Protein AF-A0A2Z6UXF7-F1 (afdb_monomer_lite)

Structure (mmCIF, N/CA/C/O backbone):
data_AF-A0A2Z6UXF7-F1
#
_entry.id   AF-A0A2Z6UXF7-F1
#
loop_
_atom_site.group_PDB
_atom_site.id
_atom_site.type_symbol
_atom_site.label_atom_id
_atom_site.label_alt_id
_atom_site.label_comp_id
_atom_site.label_asym_id
_atom_site.label_entity_id
_atom_site.label_seq_id
_atom_site.pdbx_PDB_ins_code
_atom_site.Cartn_x
_atom_site.Cartn_y
_atom_site.Cartn_z
_atom_site.occupancy
_atom_site.B_iso_or_equiv
_atom_site.auth_seq_id
_atom_site.auth_comp_id
_atom_site.auth_asym_id
_atom_site.auth_atom_id
_atom_site.pdbx_PDB_model_num
ATOM 1 N N . MET A 1 1 ? -1.546 4.073 -26.604 1.00 58.78 1 MET A N 1
ATOM 2 C CA . MET A 1 1 ? -0.434 4.925 -26.115 1.00 58.78 1 MET A CA 1
ATOM 3 C C . MET A 1 1 ? 0.839 4.087 -26.083 1.00 58.78 1 MET A C 1
ATOM 5 O O . MET A 1 1 ? 0.720 2.884 -25.887 1.00 58.78 1 MET A O 1
ATOM 9 N N . LYS A 1 2 ? 2.023 4.673 -26.306 1.00 77.94 2 LYS A N 1
ATOM 10 C CA . LYS A 1 2 ? 3.313 3.963 -26.239 1.00 77.94 2 LYS A CA 1
ATOM 11 C C . LYS A 1 2 ? 4.060 4.433 -24.994 1.00 77.94 2 LYS A C 1
ATOM 13 O O . LYS A 1 2 ? 4.250 5.634 -24.832 1.00 77.94 2 LYS A O 1
ATOM 18 N N . ALA A 1 3 ? 4.429 3.507 -24.116 1.00 79.12 3 ALA A N 1
ATOM 19 C CA . ALA A 1 3 ? 5.189 3.838 -22.920 1.00 79.12 3 ALA A CA 1
ATOM 20 C C . ALA A 1 3 ? 6.619 4.269 -23.288 1.00 79.12 3 ALA A C 1
ATOM 22 O O . ALA A 1 3 ? 7.223 3.697 -24.199 1.00 79.12 3 ALA A O 1
ATOM 23 N N . LEU A 1 4 ? 7.136 5.284 -22.594 1.00 86.12 4 LEU A N 1
ATOM 24 C CA . LEU A 1 4 ? 8.495 5.795 -22.767 1.00 86.12 4 LEU A CA 1
ATOM 25 C C . LEU A 1 4 ? 9.371 5.340 -21.606 1.00 86.12 4 LEU A C 1
ATOM 27 O O . LEU A 1 4 ? 8.891 5.194 -20.485 1.00 86.12 4 LEU A O 1
ATOM 31 N N . GLY A 1 5 ? 10.651 5.112 -21.893 1.00 88.56 5 GLY A N 1
ATOM 32 C CA . GLY A 1 5 ? 11.638 4.875 -20.850 1.00 88.56 5 GLY A CA 1
ATOM 33 C C . GLY A 1 5 ? 11.970 6.171 -20.119 1.00 88.56 5 GLY A C 1
ATOM 34 O O . GLY A 1 5 ? 11.959 7.242 -20.727 1.00 88.56 5 GLY A O 1
ATOM 35 N N . ILE A 1 6 ? 12.270 6.062 -18.829 1.00 87.56 6 ILE A N 1
ATOM 36 C CA . ILE A 1 6 ? 12.665 7.182 -17.974 1.00 87.56 6 ILE A CA 1
ATOM 37 C C . ILE A 1 6 ? 14.097 6.953 -17.513 1.00 87.56 6 ILE A C 1
ATOM 39 O O . ILE A 1 6 ? 14.434 5.856 -17.075 1.00 87.56 6 ILE A O 1
ATOM 43 N N . ASP A 1 7 ? 14.933 7.981 -17.634 1.00 88.38 7 ASP A N 1
ATOM 44 C CA . ASP A 1 7 ? 16.299 7.966 -17.119 1.00 88.38 7 ASP A CA 1
ATOM 45 C C . ASP A 1 7 ? 16.359 8.726 -15.792 1.00 88.38 7 ASP A C 1
ATOM 47 O O . ASP A 1 7 ? 16.044 9.915 -15.723 1.00 88.38 7 ASP A O 1
ATOM 51 N N . SER A 1 8 ? 16.762 8.018 -14.741 1.00 81.50 8 SER A N 1
ATOM 52 C CA . SER A 1 8 ? 16.974 8.551 -13.395 1.00 81.50 8 SER A CA 1
ATOM 53 C C . SER A 1 8 ? 18.452 8.504 -12.979 1.00 81.50 8 SER A C 1
ATOM 55 O O . SER A 1 8 ? 18.759 8.380 -11.794 1.00 81.50 8 SER A O 1
ATOM 57 N N . GLY A 1 9 ? 19.376 8.548 -13.945 1.00 84.00 9 GLY A N 1
ATOM 58 C CA . GLY A 1 9 ? 20.829 8.539 -13.733 1.00 84.00 9 GLY A CA 1
ATOM 59 C C . GLY A 1 9 ? 21.502 7.175 -13.917 1.00 84.00 9 GLY A C 1
ATOM 60 O O . GLY A 1 9 ? 22.708 7.061 -13.704 1.00 84.00 9 GLY A O 1
ATOM 61 N N . LYS A 1 10 ? 20.749 6.139 -14.311 1.00 82.00 10 LYS A N 1
ATOM 62 C CA . LYS A 1 10 ? 21.260 4.780 -14.600 1.00 82.00 10 LYS A CA 1
ATOM 63 C C . LYS A 1 10 ? 20.938 4.327 -16.031 1.00 82.00 10 LYS A C 1
ATOM 65 O O . LYS A 1 10 ? 21.059 3.144 -16.342 1.00 82.00 10 LYS A O 1
ATOM 70 N N . GLY A 1 11 ? 20.545 5.266 -16.893 1.00 88.69 11 GLY A N 1
ATOM 71 C CA . GLY A 1 11 ? 20.043 4.994 -18.232 1.00 88.69 11 GLY A CA 1
ATOM 72 C C . GLY A 1 11 ? 18.524 4.835 -18.254 1.00 88.69 11 GLY A C 1
ATOM 73 O O . GLY A 1 11 ? 17.866 4.719 -17.221 1.00 88.69 11 GLY A O 1
ATOM 74 N N . ALA A 1 12 ? 17.957 4.849 -19.460 1.00 92.12 12 ALA A N 1
ATOM 75 C CA . ALA A 1 12 ? 16.515 4.779 -19.651 1.00 92.12 12 ALA A CA 1
ATOM 76 C C . ALA A 1 12 ? 15.952 3.392 -19.286 1.00 92.12 12 ALA A C 1
ATOM 78 O O . ALA A 1 12 ? 16.275 2.392 -19.929 1.00 92.12 12 ALA A O 1
ATOM 79 N N . ILE A 1 13 ? 15.050 3.351 -18.305 1.00 91.62 13 ILE A N 1
ATOM 80 C CA . ILE A 1 13 ? 14.324 2.152 -17.870 1.00 91.62 13 ILE A CA 1
ATOM 81 C C . ILE A 1 13 ? 12.879 2.237 -18.356 1.00 91.62 13 ILE A C 1
ATOM 83 O O . ILE A 1 13 ? 12.219 3.255 -18.170 1.00 91.62 13 ILE A O 1
ATOM 87 N N . LEU A 1 14 ? 12.365 1.174 -18.978 1.00 89.94 14 LEU A N 1
ATOM 88 C CA . LEU A 1 14 ? 10.960 1.087 -19.387 1.00 89.94 14 LEU A CA 1
ATOM 89 C C . LEU A 1 14 ? 10.051 0.696 -18.209 1.00 89.94 14 LEU A C 1
ATOM 91 O O . LEU A 1 14 ? 10.477 -0.055 -17.323 1.00 89.94 14 LEU A O 1
ATOM 95 N N . PRO A 1 15 ? 8.781 1.140 -18.202 1.00 86.25 15 PRO A N 1
ATOM 96 C CA . PRO A 1 15 ? 7.826 0.684 -17.206 1.00 86.25 15 PRO A CA 1
ATOM 97 C C . PRO A 1 15 ? 7.477 -0.781 -17.450 1.00 86.25 15 PRO A C 1
ATOM 99 O O . PRO A 1 15 ? 7.094 -1.179 -18.550 1.00 86.25 15 PRO A O 1
ATOM 102 N N . SER A 1 16 ? 7.570 -1.580 -16.398 1.00 86.06 16 SER A N 1
ATOM 103 C CA . SER A 1 16 ? 7.132 -2.970 -16.359 1.00 86.06 16 SER A CA 1
ATOM 104 C C . SER A 1 16 ? 6.816 -3.346 -14.913 1.00 86.06 16 SER A C 1
ATOM 106 O O . SER A 1 16 ? 7.212 -2.645 -13.981 1.00 86.06 16 SER A O 1
ATOM 108 N N . ARG A 1 17 ? 6.133 -4.476 -14.706 1.00 83.00 17 ARG A N 1
ATOM 109 C CA . ARG A 1 17 ? 5.898 -5.003 -13.355 1.00 83.00 17 ARG A CA 1
ATOM 110 C C . ARG A 1 17 ? 7.212 -5.204 -12.600 1.00 83.00 17 ARG A C 1
ATOM 112 O O . ARG A 1 17 ? 7.317 -4.805 -11.449 1.00 83.00 17 ARG A O 1
ATOM 119 N N . GLU A 1 18 ? 8.208 -5.774 -13.268 1.00 86.44 18 GLU A N 1
ATOM 120 C CA . GLU A 1 18 ? 9.524 -6.055 -12.697 1.00 86.44 18 GLU A CA 1
ATOM 121 C C . GLU A 1 18 ? 10.265 -4.770 -12.310 1.00 86.44 18 GLU A C 1
ATOM 123 O O . GLU A 1 18 ? 10.697 -4.623 -11.168 1.00 86.44 18 GLU A O 1
ATOM 128 N N . THR A 1 19 ? 10.343 -3.797 -13.222 1.00 87.38 19 THR A N 1
ATOM 129 C CA . THR A 1 19 ? 11.051 -2.532 -12.967 1.00 87.38 19 THR A CA 1
ATOM 130 C C . THR A 1 19 ? 10.356 -1.673 -11.909 1.00 87.38 19 THR A C 1
ATOM 132 O O . THR A 1 19 ? 11.023 -0.906 -11.217 1.00 87.38 19 THR A O 1
ATOM 135 N N . VAL A 1 20 ? 9.038 -1.812 -11.725 1.00 84.50 20 VAL A N 1
ATOM 136 C CA . VAL A 1 20 ? 8.286 -1.134 -10.655 1.00 84.50 20 VAL A CA 1
ATOM 137 C C . VAL A 1 20 ? 8.465 -1.826 -9.305 1.00 84.50 20 VAL A C 1
ATOM 139 O O . VAL A 1 20 ? 8.761 -1.150 -8.323 1.00 84.50 20 VAL A O 1
ATOM 142 N N . VAL A 1 21 ? 8.332 -3.156 -9.245 1.00 81.12 21 VAL A N 1
ATOM 143 C CA . VAL A 1 21 ? 8.492 -3.927 -7.996 1.00 81.12 21 VAL A CA 1
ATOM 144 C C . VAL A 1 21 ? 9.915 -3.811 -7.446 1.00 81.12 21 VAL A C 1
ATOM 146 O O . VAL A 1 21 ? 10.096 -3.709 -6.235 1.00 81.12 21 VAL A O 1
ATOM 149 N N . ASN A 1 22 ? 10.917 -3.748 -8.326 1.00 81.50 22 ASN A N 1
ATOM 150 C CA . ASN A 1 22 ? 12.324 -3.616 -7.946 1.00 81.50 22 ASN A CA 1
ATOM 15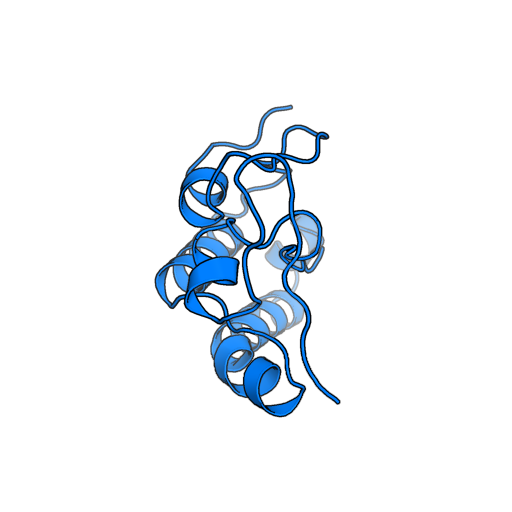1 C C . ASN A 1 22 ? 12.773 -2.159 -7.713 1.00 81.50 22 ASN A C 1
ATOM 153 O O . ASN A 1 22 ? 13.974 -1.903 -7.649 1.00 81.50 22 ASN A O 1
ATOM 157 N N . SER A 1 23 ? 11.850 -1.193 -7.629 1.00 80.25 23 SER A N 1
ATOM 158 C CA . SER A 1 23 ? 12.170 0.234 -7.448 1.00 80.25 23 SER A CA 1
ATOM 159 C C . SER A 1 23 ? 13.101 0.824 -8.528 1.00 80.25 23 SER A C 1
ATOM 161 O O . SER A 1 23 ? 13.818 1.782 -8.263 1.00 80.25 23 SER A O 1
ATOM 163 N N . GLN A 1 24 ? 13.107 0.288 -9.754 1.00 84.62 24 GLN A N 1
ATOM 164 C CA . GLN A 1 24 ? 13.989 0.739 -10.845 1.00 84.62 24 GLN A CA 1
ATOM 165 C C . GLN A 1 24 ? 13.340 1.799 -11.745 1.00 84.62 24 GLN A C 1
ATOM 167 O O . GLN A 1 24 ? 14.039 2.616 -12.337 1.00 84.62 24 GLN A O 1
ATOM 172 N N . TYR A 1 25 ? 12.008 1.811 -11.857 1.00 85.94 25 TYR A N 1
ATOM 173 C CA . TYR A 1 25 ? 11.272 2.788 -12.668 1.00 85.94 25 TYR A CA 1
ATOM 174 C C . TYR A 1 25 ? 10.987 4.086 -11.886 1.00 85.94 25 TYR A C 1
ATOM 176 O O . TYR A 1 25 ? 9.840 4.466 -11.642 1.00 85.94 25 TYR A O 1
ATOM 184 N N . GLN A 1 26 ? 12.049 4.755 -11.439 1.00 83.19 26 GLN A N 1
ATOM 185 C CA . GLN A 1 26 ? 11.976 5.975 -10.629 1.00 83.19 26 GLN A CA 1
ATOM 186 C C . GLN A 1 26 ? 12.031 7.251 -11.488 1.00 83.19 26 GLN A C 1
ATOM 188 O O . GLN A 1 26 ? 12.578 7.226 -12.590 1.00 83.19 26 GLN A O 1
ATOM 193 N N . PRO A 1 27 ? 11.471 8.384 -11.014 1.00 80.81 27 PRO A N 1
ATOM 194 C CA . PRO A 1 27 ? 10.681 8.563 -9.787 1.00 80.81 27 PRO A CA 1
ATOM 195 C C . PRO A 1 27 ? 9.175 8.272 -9.974 1.00 80.81 27 PRO A C 1
ATOM 197 O O . PRO A 1 27 ? 8.349 8.674 -9.156 1.00 80.81 27 PRO A O 1
ATOM 200 N N . LEU A 1 28 ? 8.784 7.658 -11.098 1.00 83.56 28 LEU A N 1
ATOM 201 C CA . LEU A 1 28 ? 7.374 7.532 -11.487 1.00 83.56 28 LEU A CA 1
ATOM 202 C C . LEU A 1 28 ? 6.657 6.332 -10.849 1.00 83.56 28 LEU A C 1
ATOM 204 O O . LEU A 1 28 ? 5.429 6.267 -10.890 1.00 83.56 28 LEU A O 1
ATOM 208 N N . ALA A 1 29 ? 7.398 5.402 -10.245 1.00 81.38 29 ALA A N 1
ATOM 209 C CA . ALA A 1 29 ? 6.865 4.309 -9.444 1.00 81.38 29 ALA A CA 1
ATOM 210 C C . ALA A 1 29 ? 6.829 4.693 -7.958 1.00 81.38 29 ALA A C 1
ATOM 212 O O . ALA A 1 29 ? 7.869 4.938 -7.350 1.00 81.38 29 ALA A O 1
ATOM 213 N N . ARG A 1 30 ? 5.637 4.706 -7.350 1.00 82.06 30 ARG A N 1
ATOM 214 C CA . ARG A 1 30 ? 5.474 4.934 -5.907 1.00 82.06 30 ARG A CA 1
ATOM 215 C C . ARG A 1 30 ? 4.445 3.981 -5.295 1.00 82.06 30 ARG A C 1
ATOM 217 O O . ARG A 1 30 ? 3.411 3.748 -5.926 1.00 82.06 30 ARG A O 1
ATOM 224 N N . PRO A 1 31 ? 4.684 3.470 -4.075 1.00 82.62 31 PRO A N 1
ATOM 225 C CA . PRO A 1 31 ? 3.663 2.748 -3.329 1.00 82.62 31 PRO A CA 1
ATOM 226 C C . PRO A 1 31 ? 2.512 3.688 -2.944 1.00 82.62 31 PRO A C 1
ATOM 228 O O . PRO A 1 31 ? 2.708 4.888 -2.733 1.00 82.62 31 PRO A O 1
ATOM 231 N N . LEU A 1 32 ? 1.305 3.132 -2.851 1.00 85.81 32 LEU A N 1
ATOM 232 C CA . LEU A 1 32 ? 0.133 3.815 -2.309 1.00 85.81 32 LEU A CA 1
ATOM 233 C C . LEU A 1 32 ? -0.127 3.329 -0.886 1.00 85.81 32 LEU A C 1
ATOM 235 O O . LEU A 1 32 ? 0.048 2.150 -0.590 1.00 85.81 32 LEU A O 1
ATOM 239 N N . PHE A 1 33 ? -0.574 4.242 -0.027 1.00 86.88 33 PHE A N 1
ATOM 240 C CA . PHE A 1 33 ? -0.857 3.958 1.376 1.00 86.88 33 PHE A CA 1
ATOM 241 C C . PHE A 1 33 ? -2.313 4.250 1.704 1.00 86.88 33 PHE A C 1
ATOM 243 O O . PHE A 1 33 ? -2.883 5.233 1.228 1.00 86.88 33 PHE A O 1
ATOM 250 N N . ILE A 1 34 ? -2.874 3.425 2.584 1.00 90.69 34 ILE A N 1
ATOM 251 C CA . ILE A 1 34 ? -4.081 3.752 3.337 1.00 90.69 34 ILE A CA 1
ATOM 252 C C . ILE A 1 34 ? -3.668 4.207 4.739 1.00 90.69 34 ILE A C 1
ATOM 254 O O . ILE A 1 34 ? -2.795 3.609 5.364 1.00 90.69 34 ILE A O 1
ATOM 258 N N . TYR A 1 35 ? -4.283 5.280 5.232 1.00 91.44 35 TYR A N 1
ATOM 259 C CA . TYR A 1 35 ? -4.017 5.806 6.570 1.00 91.44 35 TYR A CA 1
ATOM 260 C C . TYR A 1 35 ? -5.140 5.387 7.508 1.00 91.44 35 TYR A C 1
ATOM 262 O O . TYR A 1 35 ? -6.269 5.867 7.396 1.00 91.44 35 TYR A O 1
ATOM 270 N N . VAL A 1 36 ? -4.823 4.491 8.439 1.00 93.62 36 VAL A N 1
ATOM 271 C CA . VAL A 1 36 ? -5.784 3.961 9.407 1.00 93.62 36 VAL A CA 1
ATOM 272 C C . VAL A 1 36 ? -5.509 4.560 10.780 1.00 93.62 36 VAL A C 1
ATOM 274 O O . VAL A 1 36 ? -4.373 4.605 11.245 1.00 93.62 36 VAL A O 1
ATOM 277 N N . ASN A 1 37 ? -6.559 5.023 11.458 1.00 94.12 37 ASN A N 1
ATOM 278 C CA . ASN A 1 37 ? -6.442 5.439 12.850 1.00 94.12 37 ASN A CA 1
ATOM 279 C C . ASN A 1 37 ? -6.297 4.194 13.743 1.00 94.12 37 ASN A C 1
ATOM 281 O O . ASN A 1 37 ? -7.255 3.437 13.905 1.00 94.12 37 ASN A O 1
ATOM 285 N N . ALA A 1 38 ? -5.108 4.004 14.321 1.00 92.38 38 ALA A N 1
ATOM 286 C CA . ALA A 1 38 ? -4.763 2.814 15.099 1.00 92.38 38 ALA A CA 1
ATOM 287 C C . ALA A 1 38 ? -5.656 2.616 16.334 1.00 92.38 38 ALA A C 1
ATOM 289 O O . ALA A 1 38 ? -6.138 1.514 16.584 1.00 92.38 38 ALA A O 1
ATOM 290 N N . GLU A 1 39 ? -5.951 3.691 17.069 1.00 93.94 39 GLU A N 1
ATOM 291 C CA . GLU A 1 39 ? -6.810 3.622 18.256 1.00 93.94 39 GLU A CA 1
ATOM 292 C C . GLU A 1 39 ? -8.230 3.158 17.896 1.00 93.94 39 GLU A C 1
ATOM 294 O O . GLU A 1 39 ? -8.807 2.296 18.563 1.00 93.94 39 GLU A O 1
ATOM 299 N N . LYS A 1 40 ? -8.801 3.696 16.812 1.00 95.62 40 LYS A N 1
ATOM 300 C CA . LYS A 1 40 ? -10.123 3.287 16.326 1.00 95.62 40 LYS A CA 1
ATOM 301 C C . LYS A 1 40 ? -10.117 1.865 15.782 1.00 95.62 40 LYS A C 1
ATOM 303 O O . LYS A 1 40 ? -11.095 1.161 16.006 1.00 95.62 40 LYS A O 1
ATOM 308 N N . ALA A 1 41 ? -9.056 1.444 15.097 1.00 94.81 41 ALA A N 1
ATOM 309 C CA . ALA A 1 41 ? -8.945 0.085 14.572 1.00 94.81 41 ALA A CA 1
ATOM 310 C C . ALA A 1 41 ? -8.954 -0.968 15.691 1.00 94.81 41 ALA A C 1
ATOM 312 O O . ALA A 1 41 ? -9.587 -2.005 15.539 1.00 94.81 41 ALA A O 1
ATOM 313 N N . GLN A 1 42 ? -8.346 -0.673 16.845 1.00 91.62 42 GLN A N 1
ATOM 314 C CA . GLN A 1 42 ? -8.374 -1.572 18.008 1.00 91.62 42 GLN A CA 1
ATOM 315 C C . GLN A 1 42 ? -9.739 -1.612 18.713 1.00 91.62 42 GLN A C 1
ATOM 317 O O . GLN A 1 42 ? -10.104 -2.622 19.310 1.00 91.62 42 GLN A O 1
ATOM 322 N N . LYS A 1 43 ? -10.500 -0.511 18.673 1.00 96.31 43 LYS A N 1
ATOM 323 C CA . LYS A 1 43 ? -11.791 -0.383 19.377 1.00 96.31 43 LYS A CA 1
ATOM 324 C C . LYS A 1 43 ? -13.000 -0.770 18.523 1.00 96.31 43 LYS A C 1
ATOM 326 O O . LYS A 1 43 ? -14.053 -1.082 19.071 1.00 96.31 43 LYS A O 1
ATOM 331 N N . SER A 1 44 ? -12.879 -0.709 17.199 1.00 97.31 44 SER A N 1
ATOM 332 C CA . SER A 1 44 ? -13.971 -0.939 16.254 1.00 97.31 44 SER A CA 1
ATOM 333 C C . SER A 1 44 ? -13.712 -2.183 15.418 1.00 97.31 44 SER A C 1
ATOM 335 O O . SER A 1 44 ? -12.927 -2.152 14.469 1.00 97.31 44 SER A O 1
ATOM 337 N N . ARG A 1 45 ? -14.450 -3.256 15.721 1.00 96.50 45 ARG A N 1
ATOM 338 C CA . ARG A 1 45 ? -14.410 -4.502 14.945 1.00 96.50 45 ARG A CA 1
ATOM 339 C C . ARG A 1 45 ? -14.691 -4.261 13.458 1.00 96.50 45 ARG A C 1
ATOM 341 O O . ARG A 1 45 ? -13.961 -4.769 12.623 1.00 96.50 45 ARG A O 1
ATOM 348 N N . ALA A 1 46 ? -15.669 -3.414 13.137 1.00 97.50 46 ALA A N 1
ATOM 349 C CA . ALA A 1 46 ? -16.016 -3.104 11.751 1.00 97.50 46 ALA A CA 1
ATOM 350 C C . ALA A 1 46 ? -14.868 -2.423 10.982 1.00 97.50 46 ALA A C 1
ATOM 352 O O . ALA A 1 46 ? -14.690 -2.670 9.794 1.00 97.50 46 ALA A O 1
ATOM 353 N N . LEU A 1 47 ? -14.074 -1.568 11.644 1.00 97.00 47 LEU A N 1
ATOM 354 C CA . LEU A 1 47 ? -12.909 -0.955 10.998 1.00 97.00 47 LEU A CA 1
ATOM 355 C C . LEU A 1 47 ? -11.788 -1.979 10.799 1.00 97.00 47 LEU A C 1
ATOM 357 O O . LEU A 1 47 ? -11.140 -1.963 9.758 1.00 97.00 47 LEU A O 1
ATOM 361 N N . GLN A 1 48 ? -11.574 -2.863 11.773 1.00 96.69 48 GLN A N 1
ATOM 362 C CA . GLN A 1 48 ? -10.606 -3.950 11.656 1.00 96.69 48 GLN A CA 1
ATOM 363 C C . GLN A 1 48 ? -10.938 -4.875 10.479 1.00 96.69 48 GLN A C 1
ATOM 365 O O . GLN A 1 48 ? -10.092 -5.075 9.613 1.00 96.69 48 GLN A O 1
ATOM 370 N N . GLU A 1 49 ? -12.182 -5.351 10.409 1.00 97.31 49 GLU A N 1
ATOM 371 C CA . GLU A 1 49 ? -12.673 -6.224 9.335 1.00 97.31 49 GLU A CA 1
ATOM 372 C C . GLU A 1 49 ? -12.606 -5.541 7.966 1.00 97.31 49 GLU A C 1
ATOM 374 O O . GLU A 1 49 ? -12.263 -6.175 6.974 1.00 97.31 49 GLU A O 1
ATOM 379 N N . PHE A 1 50 ? -12.884 -4.235 7.895 1.00 97.31 50 PHE A N 1
ATOM 380 C CA . PHE A 1 50 ? -12.745 -3.488 6.647 1.00 97.31 50 PHE A CA 1
ATOM 381 C C . PHE A 1 50 ? -11.295 -3.451 6.146 1.00 97.31 50 PHE A C 1
ATOM 383 O O . PHE A 1 50 ? -11.058 -3.612 4.950 1.00 97.31 50 PHE A O 1
ATOM 390 N N . VAL A 1 51 ? -10.325 -3.222 7.037 1.00 96.94 51 VAL A N 1
ATOM 391 C CA . VAL A 1 51 ? -8.905 -3.162 6.656 1.00 96.94 51 VAL A CA 1
ATOM 392 C C . VAL A 1 51 ? -8.382 -4.543 6.266 1.00 96.94 51 VAL A C 1
ATOM 394 O O . VAL A 1 51 ? -7.674 -4.650 5.268 1.00 96.94 51 VAL A O 1
ATOM 397 N N . GLU A 1 52 ? -8.767 -5.589 6.999 1.00 96.19 52 GLU A N 1
ATOM 398 C CA . GLU A 1 52 ? -8.461 -6.984 6.655 1.00 96.19 52 GLU A CA 1
ATOM 399 C C . GLU A 1 52 ? -9.019 -7.338 5.270 1.00 96.19 52 GLU A C 1
ATOM 401 O O . GLU A 1 52 ? -8.259 -7.678 4.366 1.00 96.19 52 GLU A O 1
ATOM 406 N N . TYR A 1 53 ? -10.316 -7.095 5.048 1.00 96.75 53 TYR A N 1
ATOM 407 C CA . TYR A 1 53 ? -10.953 -7.299 3.747 1.00 96.75 53 TYR A CA 1
ATOM 408 C C . TYR A 1 53 ? -10.260 -6.508 2.629 1.00 96.75 53 TYR A C 1
ATOM 410 O O . TYR A 1 53 ? -10.065 -7.025 1.528 1.00 96.75 53 TYR A O 1
ATOM 418 N N . TYR A 1 54 ? -9.884 -5.251 2.883 1.00 95.56 54 TYR A N 1
ATOM 419 C CA . TYR A 1 54 ? -9.169 -4.438 1.902 1.00 95.56 54 TYR A CA 1
ATOM 420 C C . TYR A 1 54 ? -7.854 -5.104 1.486 1.00 95.56 54 TYR A C 1
ATOM 422 O O . TYR A 1 54 ? -7.591 -5.210 0.289 1.00 95.56 54 TYR A O 1
ATOM 430 N N . LEU A 1 55 ? -7.042 -5.556 2.446 1.00 94.94 55 LEU A N 1
ATOM 431 C CA . LEU A 1 55 ? -5.740 -6.172 2.173 1.00 94.94 55 LEU A CA 1
ATOM 432 C C . LEU A 1 55 ? -5.882 -7.522 1.459 1.00 94.94 55 LEU A C 1
ATOM 434 O O . LEU A 1 55 ? -5.160 -7.749 0.488 1.00 94.94 55 LEU A O 1
ATOM 438 N N . ASP A 1 56 ? -6.854 -8.346 1.856 1.00 95.44 56 ASP A N 1
ATOM 439 C CA . ASP A 1 56 ? -7.125 -9.655 1.242 1.00 95.44 56 ASP A CA 1
ATOM 440 C C . ASP A 1 56 ? -7.563 -9.548 -0.225 1.00 95.44 56 ASP A C 1
ATOM 442 O O . ASP A 1 56 ? -7.283 -10.427 -1.040 1.00 95.44 56 ASP A O 1
ATOM 446 N N . ASN A 1 57 ? -8.255 -8.463 -0.583 1.00 94.94 57 ASN A N 1
ATOM 447 C CA . ASN A 1 57 ? -8.827 -8.295 -1.920 1.00 94.94 57 ASN A CA 1
ATOM 448 C C . ASN A 1 57 ? -8.022 -7.342 -2.813 1.00 94.94 57 ASN A C 1
ATOM 450 O O . ASN A 1 57 ? -8.200 -7.356 -4.037 1.00 94.94 57 ASN A O 1
ATOM 454 N N . ALA A 1 58 ? -7.128 -6.529 -2.242 1.00 93.44 58 ALA A N 1
ATOM 455 C CA . ALA A 1 58 ? -6.416 -5.475 -2.960 1.00 93.44 58 ALA A CA 1
ATOM 456 C C . ALA A 1 58 ? -5.667 -5.994 -4.192 1.00 93.44 58 ALA A C 1
ATOM 458 O O . ALA A 1 58 ? -5.735 -5.352 -5.237 1.00 93.44 58 ALA A O 1
ATOM 459 N N . GLU A 1 5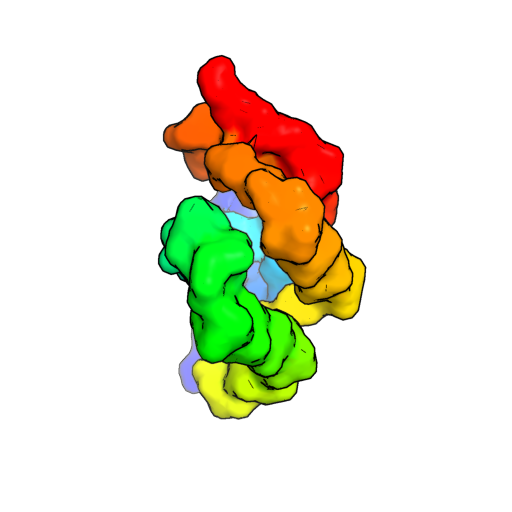9 ? -4.998 -7.147 -4.110 1.00 91.75 59 GLU A N 1
ATOM 460 C CA . GLU A 1 59 ? -4.207 -7.690 -5.224 1.00 91.75 59 GLU A CA 1
ATOM 461 C C . GLU A 1 59 ? -5.050 -7.942 -6.489 1.00 91.75 59 GLU A C 1
ATOM 463 O O . GLU A 1 59 ? -4.573 -7.749 -7.611 1.00 91.75 59 GLU A O 1
ATOM 468 N N . SER A 1 60 ? -6.308 -8.358 -6.320 1.00 91.94 60 SER A N 1
ATOM 469 C CA . SER A 1 60 ? -7.234 -8.597 -7.431 1.00 91.94 60 SER A CA 1
ATOM 470 C C . SER A 1 60 ? -7.769 -7.283 -8.003 1.00 91.94 60 SER A C 1
ATOM 472 O O . SER A 1 60 ? -7.652 -7.035 -9.204 1.00 91.94 60 SER A O 1
ATOM 474 N N . ILE A 1 61 ? -8.244 -6.392 -7.130 1.00 90.75 61 ILE A N 1
ATOM 475 C CA . ILE A 1 61 ? -8.893 -5.130 -7.499 1.00 90.75 61 ILE A CA 1
ATOM 476 C C . ILE A 1 61 ? -7.921 -4.213 -8.243 1.00 90.75 61 ILE A C 1
ATOM 478 O O . ILE A 1 61 ? -8.264 -3.639 -9.276 1.00 90.75 61 ILE A O 1
ATOM 482 N N . VAL A 1 62 ? -6.682 -4.085 -7.758 1.00 90.75 62 VAL A N 1
ATOM 483 C CA . VAL A 1 62 ? -5.695 -3.171 -8.358 1.00 90.75 62 VAL A CA 1
ATOM 484 C C . VAL A 1 62 ? -5.339 -3.555 -9.796 1.00 90.75 62 VAL A C 1
ATOM 486 O O . VAL A 1 62 ? -5.075 -2.666 -10.606 1.00 90.75 62 VAL A O 1
ATOM 489 N N . LYS A 1 63 ? -5.394 -4.848 -10.144 1.00 88.81 63 LYS A N 1
ATOM 490 C CA . LYS A 1 63 ? -5.165 -5.319 -11.519 1.00 88.81 63 LYS A CA 1
ATOM 491 C C . LYS A 1 63 ? -6.273 -4.850 -12.465 1.00 88.81 63 LYS A C 1
ATOM 493 O O . LYS A 1 63 ? -5.972 -4.479 -13.596 1.00 88.81 63 LYS A O 1
ATOM 498 N N . GLU A 1 64 ? -7.527 -4.823 -12.011 1.00 90.06 64 GLU A N 1
ATOM 499 C CA . GLU A 1 64 ? -8.678 -4.407 -12.828 1.00 90.06 64 GLU A CA 1
ATOM 500 C C . GLU A 1 64 ? -8.651 -2.913 -13.163 1.00 90.06 64 GLU A C 1
ATOM 502 O O . GLU A 1 64 ? -9.027 -2.507 -14.262 1.00 90.06 64 GLU A O 1
ATOM 507 N N . VAL A 1 65 ? -8.154 -2.089 -12.238 1.00 87.56 65 VAL A N 1
ATOM 508 C CA . VAL A 1 65 ? -8.072 -0.629 -12.406 1.00 87.56 65 VAL A CA 1
ATOM 509 C C . VAL A 1 65 ? -6.724 -0.148 -12.965 1.00 87.56 65 VAL A C 1
ATOM 511 O O . VAL A 1 65 ? -6.482 1.056 -13.053 1.00 87.56 65 VAL A O 1
ATOM 514 N N . GLY A 1 66 ? -5.848 -1.071 -13.377 1.00 84.31 66 GLY A N 1
ATOM 515 C CA . GLY A 1 66 ? -4.600 -0.764 -14.086 1.00 84.31 66 GLY A CA 1
ATOM 516 C C . GLY A 1 66 ? -3.408 -0.388 -13.199 1.00 84.31 66 GLY A C 1
ATOM 517 O O . GLY A 1 66 ? -2.410 0.125 -13.709 1.00 84.31 66 GLY A O 1
ATOM 518 N N . TYR A 1 67 ? -3.482 -0.646 -11.893 1.00 87.50 67 TYR A N 1
ATOM 519 C CA . TYR A 1 67 ? -2.334 -0.556 -10.991 1.00 87.50 67 TYR A CA 1
ATOM 520 C C . TYR A 1 67 ? -1.494 -1.838 -11.032 1.00 87.50 67 TYR A C 1
ATOM 522 O O . TYR A 1 67 ? -1.953 -2.919 -11.402 1.00 87.50 67 TYR A O 1
ATOM 530 N N . ILE A 1 68 ? -0.235 -1.716 -10.610 1.00 86.69 68 ILE A N 1
ATOM 531 C CA . ILE A 1 68 ? 0.648 -2.864 -10.420 1.00 86.69 68 ILE A CA 1
ATOM 532 C C . ILE A 1 68 ? 0.449 -3.370 -8.985 1.00 86.69 68 ILE A C 1
ATOM 534 O O . ILE A 1 68 ? 0.725 -2.616 -8.050 1.00 86.69 68 ILE A O 1
ATOM 538 N N . PRO A 1 69 ? -0.035 -4.609 -8.790 1.00 89.06 69 PRO A N 1
ATOM 539 C CA . PRO A 1 69 ? -0.197 -5.183 -7.459 1.00 89.06 69 PRO A CA 1
ATOM 540 C C . PRO A 1 69 ? 1.154 -5.340 -6.765 1.00 89.06 69 PRO A C 1
ATOM 542 O O . PRO A 1 69 ? 2.173 -5.607 -7.414 1.00 89.06 69 PRO A O 1
ATOM 545 N N . LEU A 1 70 ? 1.130 -5.238 -5.438 1.00 88.56 70 LEU A N 1
ATOM 546 C CA . LEU A 1 70 ? 2.272 -5.624 -4.619 1.00 88.56 70 LEU A CA 1
ATOM 547 C C . LEU A 1 70 ? 2.467 -7.149 -4.671 1.00 88.56 70 LEU A C 1
ATOM 549 O O . LEU A 1 70 ? 1.619 -7.882 -5.179 1.00 88.56 70 LEU A O 1
ATOM 553 N N . THR A 1 71 ? 3.606 -7.630 -4.178 1.00 88.56 71 THR A N 1
ATOM 554 C CA . THR A 1 71 ? 3.806 -9.077 -3.986 1.00 88.56 71 THR A CA 1
ATOM 555 C C . THR A 1 71 ? 3.072 -9.557 -2.734 1.00 88.56 71 THR A C 1
ATOM 557 O O . THR A 1 71 ? 2.843 -8.768 -1.815 1.00 88.56 71 THR A O 1
ATOM 560 N N . ASP A 1 72 ? 2.774 -10.854 -2.665 1.00 90.75 72 ASP A N 1
ATOM 561 C CA . ASP A 1 72 ? 2.114 -11.496 -1.518 1.00 90.75 72 ASP A CA 1
ATOM 562 C C . ASP A 1 72 ? 2.829 -11.192 -0.195 1.00 90.75 72 ASP A C 1
ATOM 564 O O . ASP A 1 72 ? 2.194 -10.917 0.820 1.00 90.75 72 ASP A O 1
ATOM 568 N N . GLU A 1 73 ? 4.164 -11.152 -0.221 1.00 89.88 73 GLU A N 1
ATOM 569 C CA . GLU A 1 73 ? 4.973 -10.787 0.941 1.00 89.88 73 GLU A CA 1
ATOM 570 C C . GLU A 1 73 ? 4.655 -9.374 1.456 1.00 89.88 73 GLU A C 1
ATOM 572 O O . GLU A 1 73 ? 4.551 -9.169 2.664 1.00 89.88 73 GLU A O 1
ATOM 577 N N . HIS A 1 74 ? 4.468 -8.394 0.569 1.00 89.38 74 HIS A N 1
ATOM 578 C CA . HIS A 1 74 ? 4.149 -7.031 0.993 1.00 89.38 74 HIS A CA 1
ATOM 579 C C . HIS A 1 74 ? 2.753 -6.943 1.622 1.00 89.38 74 HIS A C 1
ATOM 581 O O . HIS A 1 74 ? 2.588 -6.251 2.626 1.00 89.38 74 HIS A O 1
ATOM 587 N N . TYR A 1 75 ? 1.759 -7.644 1.063 1.00 92.50 75 TYR A N 1
ATOM 588 C CA . TYR A 1 75 ? 0.414 -7.703 1.649 1.00 92.50 75 TYR A CA 1
ATOM 589 C C . TYR A 1 75 ? 0.423 -8.415 3.004 1.00 92.50 75 TYR A C 1
ATOM 591 O O . TYR A 1 75 ? -0.207 -7.945 3.955 1.00 92.50 75 TYR A O 1
ATOM 599 N N . HIS A 1 76 ? 1.197 -9.495 3.123 1.00 92.69 76 HIS A N 1
ATOM 600 C CA . HIS A 1 76 ? 1.383 -10.193 4.388 1.00 92.69 76 HIS A CA 1
ATOM 601 C C . HIS A 1 76 ? 2.027 -9.289 5.447 1.00 92.69 76 HIS A C 1
ATOM 603 O O . HIS A 1 76 ? 1.498 -9.176 6.551 1.00 92.69 76 HIS A O 1
ATOM 609 N N . LEU A 1 77 ? 3.114 -8.585 5.107 1.00 90.50 77 LEU A N 1
ATOM 610 C CA . LEU A 1 77 ? 3.759 -7.633 6.017 1.00 90.50 77 LEU A CA 1
ATOM 611 C C . LEU A 1 77 ? 2.795 -6.519 6.440 1.00 90.50 77 LEU A C 1
ATOM 613 O O . LEU A 1 77 ? 2.692 -6.239 7.629 1.00 90.50 77 LEU A O 1
ATOM 617 N N . ALA A 1 78 ? 2.032 -5.940 5.506 1.00 91.69 78 ALA A N 1
ATOM 618 C CA . ALA A 1 78 ? 1.033 -4.917 5.825 1.00 91.69 78 ALA A CA 1
ATOM 619 C C . ALA A 1 78 ? -0.042 -5.432 6.801 1.00 91.69 78 ALA A C 1
ATOM 621 O O . ALA A 1 78 ? -0.418 -4.728 7.740 1.00 91.69 78 ALA A O 1
ATOM 622 N N . THR A 1 79 ? -0.493 -6.673 6.605 1.00 94.06 79 THR A N 1
ATOM 623 C CA . THR A 1 79 ? -1.466 -7.343 7.477 1.00 94.06 79 THR A CA 1
ATOM 624 C C . THR A 1 79 ? -0.889 -7.546 8.877 1.00 94.06 79 THR A C 1
ATOM 626 O O . THR A 1 79 ? -1.504 -7.141 9.863 1.00 94.06 79 THR A O 1
ATOM 629 N N . VAL A 1 80 ? 0.326 -8.091 8.983 1.00 93.12 80 VAL A N 1
ATOM 630 C CA . VAL A 1 80 ? 1.009 -8.295 10.271 1.00 93.12 80 VAL A CA 1
ATOM 631 C C . VAL A 1 80 ? 1.225 -6.968 11.003 1.00 93.12 80 VAL A C 1
ATOM 633 O O . VAL A 1 80 ? 0.870 -6.865 12.176 1.00 93.12 80 VAL A O 1
ATOM 636 N N . THR A 1 81 ? 1.728 -5.932 10.325 1.00 91.00 81 THR A N 1
ATOM 637 C CA . THR A 1 81 ? 1.912 -4.588 10.903 1.00 91.00 81 THR A CA 1
ATOM 638 C C . THR A 1 81 ? 0.595 -4.029 11.448 1.00 91.00 81 THR A C 1
ATOM 640 O O . THR A 1 81 ? 0.560 -3.507 12.566 1.00 91.00 81 THR A O 1
ATOM 643 N N . PHE A 1 82 ? -0.502 -4.177 10.696 1.00 93.44 82 PHE A N 1
ATOM 644 C CA . PHE A 1 82 ? -1.822 -3.719 11.123 1.00 93.44 82 PHE A CA 1
ATOM 645 C C . PHE A 1 82 ? -2.313 -4.445 12.384 1.00 93.44 82 PHE A C 1
ATOM 647 O O . PHE A 1 82 ? -2.694 -3.790 13.357 1.00 93.44 82 PHE A O 1
ATOM 654 N N . PHE A 1 83 ? -2.264 -5.780 12.404 1.00 93.94 83 PHE A N 1
ATOM 655 C CA . PHE A 1 83 ? -2.743 -6.574 13.541 1.00 93.94 83 PHE A CA 1
ATOM 656 C C . PHE A 1 83 ? -1.837 -6.488 14.777 1.00 93.94 83 PHE A C 1
ATOM 658 O O . PHE A 1 83 ? -2.338 -6.585 15.898 1.00 93.94 83 PHE A O 1
ATOM 665 N N . ASN A 1 84 ? -0.541 -6.223 14.600 1.00 92.69 84 ASN A N 1
ATOM 666 C CA . ASN A 1 84 ? 0.372 -5.918 15.704 1.00 92.69 84 ASN A CA 1
ATOM 667 C C . ASN A 1 84 ? 0.125 -4.528 16.318 1.00 92.69 84 ASN A C 1
ATOM 669 O O . ASN A 1 84 ? 0.671 -4.221 17.379 1.00 92.69 84 ASN A O 1
ATOM 673 N N . GLY A 1 85 ? -0.680 -3.675 15.673 1.00 90.00 85 GLY A N 1
ATOM 674 C CA . GLY A 1 85 ? -0.936 -2.311 16.131 1.00 90.00 85 GLY A CA 1
ATOM 675 C C . GLY A 1 85 ? 0.289 -1.402 16.023 1.00 90.00 85 GLY A C 1
ATOM 676 O O . GLY A 1 85 ? 0.410 -0.443 16.788 1.00 90.00 85 GLY A O 1
ATOM 677 N N . GLU A 1 86 ? 1.203 -1.706 15.103 1.00 89.00 86 GLU A N 1
ATOM 678 C CA . GLU A 1 86 ? 2.389 -0.894 14.856 1.00 89.00 86 GLU A CA 1
ATOM 679 C C . GLU A 1 86 ? 1.988 0.435 14.197 1.00 89.00 86 GLU A C 1
ATOM 681 O O . GLU A 1 86 ? 1.186 0.482 13.264 1.00 89.00 86 GLU A O 1
ATOM 686 N N . VAL A 1 87 ? 2.537 1.540 14.704 1.00 88.56 87 VAL A N 1
ATOM 687 C CA . VAL A 1 87 ? 2.219 2.900 14.246 1.00 88.56 87 VAL A CA 1
ATOM 688 C C . VAL A 1 87 ? 3.461 3.622 13.733 1.00 88.56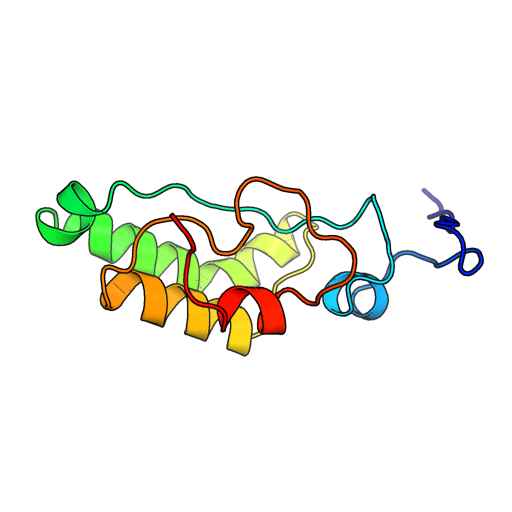 87 VAL A C 1
ATOM 690 O O . VAL A 1 87 ? 4.589 3.253 14.052 1.00 88.56 87 VAL A O 1
ATOM 693 N N . GLY A 1 88 ? 3.245 4.697 12.975 1.00 83.88 88 GLY A N 1
ATOM 694 C CA . GLY A 1 88 ? 4.308 5.540 12.429 1.00 83.88 88 GLY A CA 1
ATOM 695 C C . GLY A 1 88 ? 4.595 5.257 10.957 1.00 83.88 88 GLY A C 1
ATOM 696 O O . GLY A 1 88 ? 3.769 4.695 10.241 1.00 83.88 88 GLY A O 1
ATOM 697 N N . THR A 1 89 ? 5.760 5.705 10.488 1.00 79.38 89 THR A N 1
ATOM 698 C CA . THR A 1 89 ? 6.205 5.506 9.106 1.00 79.38 89 THR A CA 1
ATOM 699 C C . THR A 1 89 ? 7.633 4.983 9.067 1.00 79.38 89 THR A C 1
ATOM 701 O O . THR A 1 89 ? 8.534 5.518 9.713 1.00 79.38 89 THR A O 1
ATOM 704 N N . VAL A 1 90 ? 7.851 3.947 8.264 1.00 77.69 90 VAL A N 1
ATOM 705 C CA . VAL A 1 90 ? 9.186 3.409 7.969 1.00 77.69 90 VAL A CA 1
ATOM 706 C C . VAL A 1 90 ? 9.986 4.311 7.019 1.00 77.69 90 VAL A C 1
ATOM 708 O O . VAL A 1 90 ? 11.200 4.185 6.913 1.00 77.69 90 VAL A O 1
ATOM 711 N N . PHE A 1 91 ? 9.334 5.294 6.389 1.00 73.62 91 PHE A N 1
ATOM 712 C CA . PHE A 1 91 ? 9.970 6.242 5.469 1.00 73.62 91 PHE A CA 1
ATOM 713 C C . PHE A 1 91 ? 10.770 7.341 6.184 1.00 73.62 91 PHE A C 1
ATOM 715 O O . PHE A 1 91 ? 11.500 8.087 5.535 1.00 73.62 91 PHE A O 1
ATOM 722 N N . GLY A 1 92 ? 10.656 7.470 7.513 1.00 67.88 92 GLY A N 1
ATOM 723 C CA . GLY A 1 92 ? 11.423 8.457 8.287 1.00 67.88 92 GLY A CA 1
ATOM 724 C C . GLY A 1 92 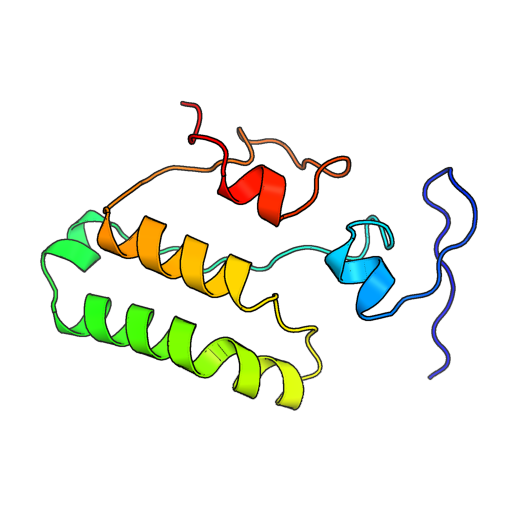? 11.175 9.913 7.865 1.00 67.88 92 GLY A C 1
ATOM 725 O O . GLY A 1 92 ? 12.053 10.756 8.016 1.00 67.88 92 GLY A O 1
ATOM 726 N N . GLY A 1 93 ? 10.007 10.202 7.279 1.00 66.88 93 GLY A N 1
ATOM 727 C CA . GLY A 1 93 ? 9.633 11.539 6.806 1.00 66.88 93 GLY A CA 1
ATOM 728 C C . GLY A 1 93 ? 10.302 11.989 5.501 1.00 66.88 93 GLY A C 1
ATOM 729 O O . GLY A 1 93 ? 10.093 13.130 5.093 1.00 66.88 93 GLY A O 1
ATOM 730 N N . GLN A 1 94 ? 11.073 11.126 4.831 1.00 67.56 94 GLN A N 1
ATOM 731 C CA . GLN A 1 94 ? 11.730 11.437 3.558 1.00 67.56 94 GLN A CA 1
ATOM 732 C C . GLN A 1 94 ? 11.352 10.424 2.474 1.00 67.56 94 GLN A C 1
ATOM 734 O O . GLN A 1 94 ? 11.123 9.247 2.747 1.00 67.56 94 GLN A O 1
ATOM 739 N N . SER A 1 95 ? 11.296 10.876 1.220 1.00 68.88 95 SER A N 1
ATOM 740 C CA . SER A 1 95 ? 11.131 9.971 0.082 1.00 68.88 95 SER A CA 1
ATOM 741 C C . SER A 1 95 ? 12.401 9.143 -0.090 1.00 68.88 95 SER A C 1
ATOM 743 O O . SER A 1 95 ? 13.445 9.688 -0.443 1.00 68.88 95 SER A O 1
ATOM 745 N N . GLN A 1 96 ? 12.318 7.837 0.160 1.00 70.19 96 GLN A N 1
ATOM 746 C CA . GLN A 1 96 ? 13.431 6.920 -0.070 1.00 70.19 96 GLN A CA 1
ATOM 747 C C . GLN A 1 96 ? 13.260 6.228 -1.423 1.00 70.19 96 GLN A C 1
ATOM 749 O O . GLN A 1 96 ? 12.305 5.479 -1.621 1.00 70.19 96 GLN A O 1
ATOM 754 N N . PHE A 1 97 ? 14.174 6.510 -2.353 1.00 67.31 97 PHE A N 1
ATOM 755 C CA . PHE A 1 97 ? 14.130 5.997 -3.729 1.00 67.31 97 PHE A CA 1
ATOM 756 C C . PHE A 1 97 ? 15.107 4.839 -3.979 1.00 67.31 97 PHE A C 1
ATOM 758 O O . PHE A 1 97 ? 14.961 4.126 -4.968 1.00 67.31 97 PHE A O 1
ATOM 765 N N . ASP A 1 98 ? 16.070 4.633 -3.075 1.00 65.75 98 ASP A N 1
ATOM 766 C CA . ASP A 1 98 ? 17.175 3.677 -3.241 1.00 65.75 98 ASP A CA 1
ATOM 767 C C . ASP A 1 98 ? 16.935 2.319 -2.560 1.00 65.75 98 ASP A C 1
ATOM 769 O O . ASP A 1 98 ? 17.803 1.450 -2.592 1.00 65.75 98 ASP A O 1
ATOM 773 N N . VAL A 1 99 ? 15.771 2.132 -1.936 1.00 72.88 99 VAL A N 1
ATOM 774 C CA . VAL A 1 99 ? 15.392 0.911 -1.210 1.00 72.88 99 VAL A CA 1
ATOM 775 C C . VAL A 1 99 ? 14.136 0.288 -1.814 1.00 72.88 99 VAL A C 1
ATOM 777 O O . VAL A 1 99 ? 13.250 0.978 -2.336 1.00 72.88 99 VAL A O 1
ATOM 780 N N . THR A 1 100 ? 14.046 -1.037 -1.753 1.00 78.00 100 THR A N 1
ATOM 781 C CA . THR A 1 100 ? 12.833 -1.755 -2.159 1.00 78.00 100 THR A CA 1
ATOM 782 C C . THR A 1 100 ? 11.738 -1.595 -1.108 1.00 78.00 100 THR A C 1
ATOM 784 O O . THR A 1 100 ? 12.011 -1.388 0.076 1.00 78.00 100 THR A O 1
ATOM 787 N N . LEU A 1 101 ? 10.473 -1.730 -1.518 1.00 77.44 101 LEU A N 1
ATOM 788 C CA . LEU A 1 101 ? 9.350 -1.667 -0.581 1.00 77.44 101 LEU A CA 1
ATOM 789 C C . LEU A 1 101 ? 9.446 -2.759 0.501 1.00 77.44 101 LEU A C 1
ATOM 791 O O . LEU A 1 101 ? 9.155 -2.484 1.661 1.00 77.44 101 LEU A O 1
ATOM 795 N N . ALA A 1 102 ? 9.910 -3.962 0.153 1.00 76.25 102 ALA A N 1
ATOM 796 C CA . ALA A 1 102 ? 10.087 -5.061 1.100 1.00 76.25 102 ALA A CA 1
ATOM 797 C C . ALA A 1 102 ? 11.144 -4.734 2.165 1.00 76.25 102 ALA A C 1
ATOM 799 O O . ALA A 1 102 ? 10.937 -4.992 3.349 1.00 76.25 102 ALA A O 1
ATOM 800 N N . GLU A 1 103 ? 12.277 -4.150 1.768 1.00 79.38 103 GLU A N 1
ATOM 801 C CA . GLU A 1 103 ? 13.300 -3.690 2.715 1.00 79.38 103 GLU A CA 1
ATOM 802 C C . GLU A 1 103 ? 1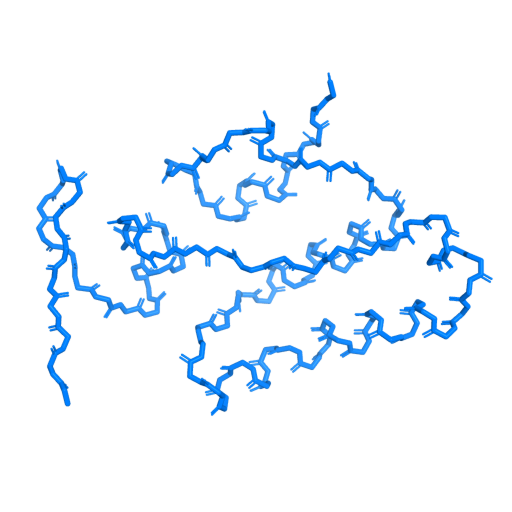2.766 -2.583 3.622 1.00 79.38 103 GLU A C 1
ATOM 804 O O . GLU A 1 103 ? 13.056 -2.583 4.816 1.00 79.38 103 GLU A O 1
ATOM 809 N N . LEU A 1 104 ? 11.957 -1.675 3.076 1.00 80.06 104 LEU A N 1
ATOM 810 C CA . LEU A 1 104 ? 11.333 -0.583 3.818 1.00 80.06 104 LEU A CA 1
ATOM 811 C C . LEU A 1 104 ? 10.336 -1.093 4.864 1.00 80.06 104 LEU A C 1
ATOM 813 O O . LEU A 1 104 ? 10.412 -0.694 6.021 1.00 80.06 104 LEU A O 1
ATOM 817 N N . LEU A 1 105 ? 9.435 -2.006 4.488 1.00 79.00 105 LEU A N 1
ATOM 818 C CA . LEU A 1 105 ? 8.408 -2.546 5.389 1.00 79.00 105 LEU A CA 1
ATOM 819 C C . LEU A 1 105 ? 8.981 -3.421 6.512 1.00 79.00 105 LEU A C 1
ATOM 821 O O . LEU A 1 105 ? 8.340 -3.570 7.546 1.00 79.00 105 LEU A 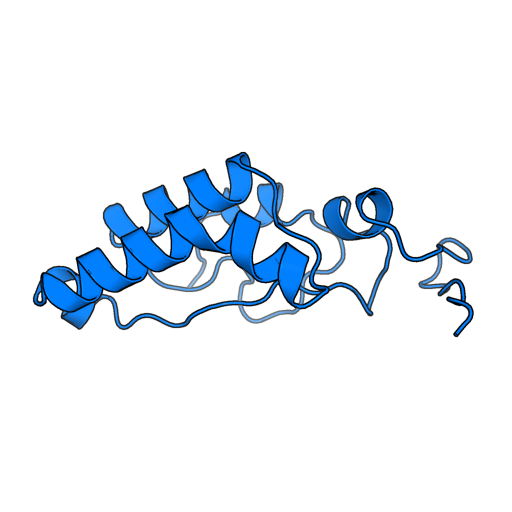O 1
ATOM 825 N N . ARG A 1 106 ? 10.185 -3.981 6.342 1.00 81.88 106 ARG A N 1
ATOM 826 C CA . ARG A 1 106 ? 10.875 -4.730 7.407 1.00 81.88 106 ARG A CA 1
ATOM 827 C C . ARG A 1 106 ? 11.612 -3.829 8.404 1.00 81.88 106 ARG A C 1
ATOM 829 O O . ARG A 1 106 ? 12.047 -4.311 9.451 1.00 81.88 106 ARG A O 1
ATOM 836 N N . GLN A 1 107 ? 11.804 -2.547 8.094 1.00 80.06 107 GLN A N 1
ATOM 837 C CA . GLN A 1 107 ? 12.418 -1.608 9.031 1.00 80.06 107 GLN A CA 1
ATOM 838 C C . GLN A 1 107 ? 11.434 -1.234 10.140 1.00 80.06 107 GLN A C 1
ATOM 840 O O . GLN A 1 107 ? 10.222 -1.249 9.961 1.00 80.06 107 GLN A O 1
ATOM 845 N N . LYS A 1 108 ? 11.962 -0.846 11.303 1.00 71.00 108 LYS A N 1
ATOM 846 C CA . LYS A 1 108 ? 11.136 -0.241 12.351 1.00 71.00 108 LYS A CA 1
ATOM 847 C C . LYS A 1 108 ? 10.885 1.225 12.027 1.00 71.00 108 LYS A C 1
ATOM 849 O O . LYS A 1 108 ? 11.814 1.936 11.638 1.00 71.00 108 LYS A O 1
ATOM 854 N N . ALA A 1 109 ? 9.652 1.677 12.245 1.00 71.88 109 ALA A N 1
ATOM 855 C CA . ALA A 1 109 ? 9.323 3.093 12.186 1.00 71.88 109 ALA A CA 1
ATOM 856 C C . ALA A 1 109 ? 10.246 3.884 13.130 1.00 71.88 109 ALA A C 1
ATOM 858 O O . ALA A 1 109 ? 10.467 3.489 14.279 1.00 71.88 109 ALA A O 1
ATOM 859 N N . LYS A 1 110 ? 10.814 4.978 12.619 1.00 64.06 110 LYS A N 1
ATOM 860 C CA . LYS A 1 110 ? 11.626 5.916 13.402 1.00 64.06 110 LYS A CA 1
ATOM 861 C C . LYS A 1 110 ? 10.762 7.119 13.779 1.00 64.06 110 LYS A C 1
ATOM 863 O O . LYS A 1 110 ? 9.988 7.589 12.944 1.00 64.06 110 LYS A O 1
ATOM 868 N N . PHE A 1 111 ? 10.920 7.586 15.014 1.00 58.38 111 PHE A N 1
ATOM 869 C CA . PHE A 1 111 ? 10.272 8.773 15.572 1.00 58.38 111 PHE A CA 1
ATOM 870 C C . PHE A 1 111 ? 11.332 9.798 15.958 1.00 58.38 111 PHE A C 1
ATOM 872 O O . PHE A 1 111 ? 12.403 9.357 16.440 1.00 58.38 111 PHE A O 1
#

InterPro domains:
  IPR050811 Phosphate-binding ABC transporter substrate-binding [PTHR30570] (2-79)

Foldseek 3Di:
DDFWFDDPPPDTDTDDLVCLQQLNRPDVRDDDDDDDDLVCCVVDPVSVVVVVVCLVCVQVVCVVVPHRHHDPLLSVLVNVCNVVSQDAALCQPDDDRPDGPNVSSPDHHDD

Sequence (111 aa):
MKALGIDSGKGAILPSRETVVNSQYQPLARPLFIYVNAEKAQKSRALQEFVEYYLDNAESIVKEVGYIPLTDEHYHLATVTFFNGEVGTVFGGQSQFDVTLAELLRQKAKF

Organism: NCBI:txid1979544

Radius of gyration: 15.78 Å; chains: 1; bounding box: 37×23×46 Å

pLDDT: mean 85.83, std 8.96, range [58.38, 97.5]

Secondary structure (DSSP, 8-state):
-----EESSS-EE---HHHHHTT-STTT---------HHHHHH-HHHHHHHHHHHHHHHHHHHHTTPPPPPHHHHHHHHHHHHTT--S-TTTTS---SS-HHHHHTSPPP-